Protein AF-A0A520D3B8-F1 (afdb_monomer)

Foldseek 3Di:
DDDPPDDDPVVCLVVVHDDPDDDDDPDDDDDDDADSVNVVVCCVPPPCPVVVVVVVVVVVVVLVVVLVVVLVPPDPLVLLLVVVVVQCPPPDAFDFRPDDLVRSCVSNVHDSVSSVVSVVVCVVVVSWDADPNTTGHHPDD

Secondary structure (DSSP, 8-state):
---TT---SHHHHHTT---SS----SSS-------HHHHHHHHHHSTTHHHHHHHHHHHHHHHHHHHHHHHHS--HHHHHHHHHHHHHTTSPTTPBP---HHHHHHHHT--HHHHHHHHHHHHHTTSSEEETTEEE-----

pLDDT: mean 90.65, std 7.09, range [44.31, 96.88]

Solvent-accessible surface area (backbone atoms only — not comparable to full-atom values): 8824 Å² total; per-residue (Å²): 140,85,56,94,98,58,88,78,68,57,71,27,62,72,72,73,47,78,73,92,67,89,87,79,81,94,56,98,76,86,81,87,87,74,52,72,67,61,51,53,50,40,47,76,70,38,87,64,45,47,57,55,49,50,54,52,51,50,53,54,49,53,53,50,54,57,48,52,57,40,66,74,44,90,49,67,60,58,40,53,48,55,52,50,54,61,64,40,69,86,48,56,79,74,39,63,59,95,67,55,60,57,55,52,10,70,74,65,74,47,53,46,68,55,45,57,52,41,51,53,51,38,35,74,72,66,77,44,49,71,56,98,91,34,47,36,34,65,90,77,126

Structure (mmCIF, N/CA/C/O backbone):
data_AF-A0A520D3B8-F1
#
_entry.id   AF-A0A520D3B8-F1
#
loop_
_atom_site.group_PDB
_atom_site.id
_atom_site.type_symbol
_atom_site.label_atom_id
_atom_site.label_alt_id
_atom_site.label_comp_id
_atom_site.label_asym_id
_atom_site.label_entity_id
_atom_site.label_seq_id
_atom_site.pdbx_PDB_ins_code
_atom_site.Cartn_x
_atom_site.Cartn_y
_atom_site.Cartn_z
_atom_site.occupancy
_atom_site.B_iso_or_equiv
_atom_site.auth_seq_id
_atom_site.auth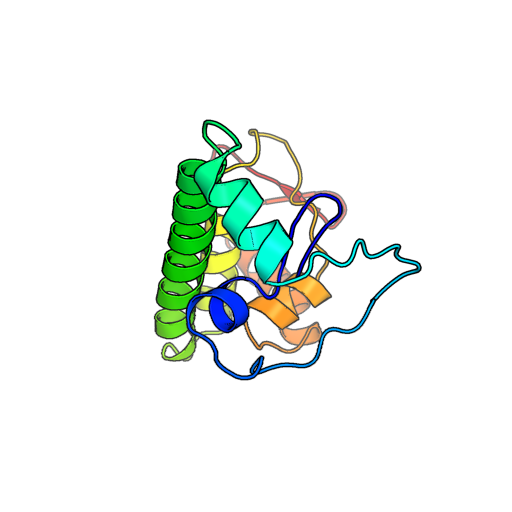_comp_id
_atom_site.auth_asym_id
_atom_site.auth_atom_id
_atom_site.pdbx_PDB_model_num
ATOM 1 N N . ILE A 1 1 ? -3.254 -1.753 -2.722 1.00 79.38 1 ILE A N 1
ATOM 2 C CA . ILE A 1 1 ? -4.203 -0.989 -3.569 1.00 79.38 1 ILE A CA 1
ATOM 3 C C . ILE A 1 1 ? -3.403 0.028 -4.369 1.00 79.38 1 ILE A C 1
ATOM 5 O O . ILE A 1 1 ? -2.514 0.639 -3.787 1.00 79.38 1 ILE A O 1
ATOM 9 N N . PHE A 1 2 ? -3.684 0.184 -5.663 1.00 87.75 2 PHE A N 1
ATOM 10 C CA . PHE A 1 2 ? -3.023 1.168 -6.528 1.00 87.75 2 PHE A CA 1
ATOM 11 C C . PHE A 1 2 ? -3.968 2.338 -6.816 1.00 87.75 2 PHE A C 1
ATOM 13 O O . PHE A 1 2 ? -5.174 2.142 -6.966 1.00 87.75 2 PHE A O 1
ATOM 20 N N . LYS A 1 3 ? -3.425 3.556 -6.856 1.00 87.19 3 LYS A N 1
ATOM 21 C CA . LYS A 1 3 ? -4.150 4.802 -7.144 1.00 87.19 3 LYS A CA 1
ATOM 22 C C . LYS A 1 3 ? -3.712 5.381 -8.493 1.00 87.19 3 LYS A C 1
ATOM 24 O O . LYS A 1 3 ? -2.701 4.969 -9.054 1.00 87.19 3 LYS A O 1
ATOM 29 N N . THR A 1 4 ? -4.466 6.357 -8.998 1.00 90.31 4 THR A N 1
ATOM 30 C CA . THR A 1 4 ? -4.101 7.126 -10.199 1.00 90.31 4 THR A CA 1
ATOM 31 C C . THR A 1 4 ? -2.658 7.628 -10.104 1.00 90.31 4 THR A C 1
ATOM 33 O O . THR A 1 4 ? -2.251 8.136 -9.060 1.00 90.31 4 THR A O 1
ATOM 36 N N . GLY A 1 5 ? -1.890 7.457 -11.182 1.00 90.50 5 GLY A N 1
ATOM 37 C CA . GLY A 1 5 ? -0.472 7.827 -11.248 1.00 90.50 5 GLY A CA 1
ATOM 38 C C . GLY A 1 5 ? 0.497 6.787 -10.673 1.00 90.50 5 GLY A C 1
ATOM 39 O O . GLY A 1 5 ? 1.705 6.954 -10.808 1.00 90.50 5 GLY A O 1
ATOM 40 N N . GLN A 1 6 ? 0.010 5.701 -10.063 1.00 91.81 6 GLN A N 1
ATOM 41 C CA . GLN A 1 6 ? 0.862 4.611 -9.586 1.00 91.81 6 GLN A CA 1
ATOM 42 C C . GLN A 1 6 ? 0.933 3.479 -10.614 1.00 91.81 6 GLN A C 1
ATOM 44 O O . GLN A 1 6 ? -0.084 3.059 -11.160 1.00 91.81 6 GLN A O 1
ATOM 49 N N . TYR A 1 7 ? 2.132 2.936 -10.819 1.00 91.69 7 TYR A N 1
ATOM 50 C CA . TYR A 1 7 ? 2.352 1.727 -11.613 1.00 91.69 7 TYR A CA 1
ATOM 51 C C . TYR A 1 7 ? 2.364 0.467 -10.735 1.00 91.69 7 TYR A C 1
ATOM 53 O O . TYR A 1 7 ? 2.598 0.522 -9.521 1.00 91.69 7 TYR A O 1
ATOM 61 N N . PHE A 1 8 ? 2.106 -0.683 -11.354 1.00 92.50 8 PHE A N 1
ATOM 62 C CA . PHE A 1 8 ? 2.133 -1.999 -10.721 1.00 92.50 8 PHE A CA 1
ATOM 63 C C . PHE A 1 8 ? 2.596 -3.073 -11.710 1.00 92.50 8 PHE A C 1
ATOM 65 O O . PHE A 1 8 ? 2.637 -2.844 -12.916 1.00 92.50 8 PHE A O 1
ATOM 72 N N . GLY A 1 9 ? 2.934 -4.260 -11.198 1.00 92.19 9 GLY A N 1
ATOM 73 C CA . GLY A 1 9 ? 3.412 -5.385 -12.014 1.00 92.19 9 GLY A CA 1
ATOM 74 C C . GLY A 1 9 ? 4.925 -5.396 -12.236 1.00 92.19 9 GLY A C 1
ATOM 75 O O . GLY A 1 9 ? 5.480 -6.419 -12.641 1.00 92.19 9 GLY A O 1
ATOM 76 N N . GLU A 1 10 ? 5.605 -4.308 -11.876 1.00 93.31 10 GLU A N 1
ATOM 77 C CA . GLU A 1 10 ? 7.032 -4.126 -12.096 1.00 93.31 10 GLU A CA 1
ATOM 78 C C . GLU A 1 10 ? 7.923 -5.218 -11.475 1.00 93.31 10 GLU A C 1
ATOM 80 O O . GLU A 1 10 ? 8.840 -5.651 -12.172 1.00 93.31 10 GLU A O 1
ATOM 85 N N . PRO A 1 11 ? 7.684 -5.772 -10.259 1.00 92.19 11 PRO A N 1
ATOM 86 C CA . PRO A 1 11 ? 8.649 -6.690 -9.664 1.00 92.19 11 PRO A CA 1
ATOM 87 C C . PRO A 1 11 ? 8.716 -7.991 -10.462 1.00 92.19 11 PRO A C 1
ATOM 89 O O . PRO A 1 11 ? 9.801 -8.501 -10.712 1.00 92.19 11 PRO A O 1
ATOM 92 N N . ALA A 1 12 ? 7.559 -8.495 -10.908 1.00 92.88 12 ALA A N 1
ATOM 93 C CA . ALA A 1 12 ? 7.453 -9.707 -11.714 1.00 92.88 12 ALA A CA 1
ATOM 94 C C . ALA A 1 12 ? 8.051 -9.513 -13.116 1.00 92.88 12 ALA A C 1
ATOM 96 O O . ALA A 1 12 ? 8.751 -10.398 -13.611 1.00 92.88 12 ALA A O 1
ATOM 97 N N . LEU A 1 13 ? 7.831 -8.340 -13.723 1.00 93.62 13 LEU A N 1
ATOM 98 C CA . LEU A 1 13 ? 8.422 -7.969 -15.008 1.00 93.62 13 LEU A CA 1
ATOM 99 C C . LEU A 1 13 ? 9.956 -7.949 -14.924 1.00 93.62 13 LEU A C 1
ATOM 101 O O . LEU A 1 13 ? 10.615 -8.596 -15.745 1.00 93.62 13 LEU A O 1
ATOM 105 N N . ILE A 1 14 ? 10.509 -7.280 -13.904 1.00 93.44 14 ILE A N 1
ATOM 106 C CA . ILE A 1 14 ? 11.955 -7.130 -13.681 1.00 93.44 14 ILE A CA 1
ATOM 107 C C . ILE A 1 14 ? 12.628 -8.500 -13.544 1.00 93.44 14 ILE A C 1
ATOM 109 O O . ILE A 1 14 ? 13.564 -8.801 -14.281 1.00 93.44 14 ILE A O 1
ATOM 113 N N . ILE A 1 15 ? 12.113 -9.368 -12.666 1.00 94.00 15 ILE A N 1
ATOM 114 C CA . ILE A 1 15 ? 12.724 -10.684 -12.393 1.00 94.00 15 ILE A CA 1
ATOM 115 C C . ILE A 1 15 ? 12.287 -11.788 -13.367 1.00 94.00 15 ILE A C 1
ATOM 117 O O . ILE A 1 15 ? 12.594 -12.958 -13.147 1.00 94.00 15 ILE A O 1
ATOM 121 N N . ASN A 1 16 ? 11.542 -11.436 -14.421 1.00 93.31 16 ASN A N 1
ATOM 122 C CA . ASN A 1 16 ? 11.000 -12.373 -15.406 1.00 93.31 16 ASN A CA 1
ATOM 123 C C . ASN A 1 16 ? 10.211 -13.544 -14.785 1.00 93.31 16 ASN A C 1
ATOM 125 O O . ASN A 1 16 ? 10.427 -14.711 -15.113 1.00 93.31 16 ASN A O 1
ATOM 129 N N . ARG A 1 17 ? 9.292 -13.238 -13.866 1.00 93.75 17 ARG A N 1
ATOM 130 C CA . ARG A 1 17 ? 8.381 -14.221 -13.264 1.00 93.75 17 ARG A CA 1
ATOM 131 C C . ARG A 1 17 ? 6.930 -13.906 -13.598 1.00 93.75 17 ARG A C 1
ATOM 133 O O . ARG A 1 17 ? 6.580 -12.785 -13.955 1.00 93.75 17 ARG A O 1
ATOM 140 N N . LYS A 1 18 ? 6.067 -14.912 -13.448 1.00 90.88 18 LYS A N 1
ATOM 141 C CA . LYS A 1 18 ? 4.617 -14.716 -13.527 1.00 90.88 18 LYS A CA 1
ATOM 142 C C . LYS A 1 18 ? 4.158 -13.805 -12.391 1.00 90.88 18 LYS A C 1
ATOM 144 O O . LYS A 1 18 ? 4.645 -13.909 -11.265 1.00 90.88 18 LYS A O 1
ATOM 149 N N . TYR A 1 19 ? 3.213 -12.927 -12.697 1.00 88.62 19 TYR A N 1
ATOM 150 C CA . TYR A 1 19 ? 2.583 -12.087 -11.691 1.00 88.62 19 TYR A CA 1
ATOM 151 C C . TYR A 1 19 ? 1.769 -12.968 -10.731 1.00 88.62 19 TYR A C 1
ATOM 153 O O . TYR A 1 19 ? 1.031 -13.849 -11.165 1.00 88.62 19 TYR A O 1
ATOM 161 N N . LEU A 1 20 ? 1.958 -12.774 -9.425 1.00 85.62 20 LEU A N 1
ATOM 162 C CA . LEU A 1 20 ? 1.457 -13.688 -8.387 1.00 85.62 20 LEU A CA 1
ATOM 163 C C . LEU A 1 20 ? 0.002 -13.422 -7.973 1.00 85.62 20 LEU A C 1
ATOM 165 O O . LEU A 1 20 ? -0.504 -14.081 -7.071 1.00 85.62 20 LEU A O 1
ATOM 169 N N . ALA A 1 21 ? -0.657 -12.437 -8.580 1.00 85.06 21 ALA A N 1
ATOM 170 C CA . ALA A 1 21 ? -1.984 -11.997 -8.178 1.00 85.06 21 ALA A CA 1
ATOM 171 C C . ALA A 1 21 ? -2.814 -11.566 -9.386 1.00 85.06 21 ALA A C 1
ATOM 173 O O . ALA A 1 21 ? -2.280 -11.232 -10.440 1.00 85.06 21 ALA A O 1
ATOM 174 N N . TYR A 1 22 ? -4.129 -11.514 -9.209 1.00 88.19 22 TYR A N 1
ATOM 175 C CA . TYR A 1 22 ? -5.003 -10.791 -10.124 1.00 88.19 22 TYR A CA 1
ATOM 176 C C . TYR A 1 22 ? -5.050 -9.314 -9.736 1.00 88.19 22 TYR A C 1
ATOM 178 O O . TYR A 1 22 ? -4.868 -8.948 -8.574 1.00 88.19 22 TYR A O 1
ATOM 186 N N . THR A 1 23 ? -5.312 -8.452 -10.712 1.00 89.31 23 THR A N 1
ATOM 187 C CA . THR A 1 23 ? -5.621 -7.043 -10.467 1.00 89.31 23 THR A CA 1
ATOM 188 C C . THR A 1 23 ? -7.023 -6.776 -10.976 1.00 89.31 23 THR A C 1
ATOM 190 O O . THR A 1 23 ? -7.335 -7.070 -12.125 1.00 89.31 23 THR A O 1
ATOM 193 N N . ILE A 1 24 ? -7.872 -6.249 -10.098 1.00 90.62 24 ILE A N 1
ATOM 194 C CA . ILE A 1 24 ? -9.278 -5.973 -10.381 1.00 90.62 24 ILE A CA 1
ATOM 195 C C . ILE A 1 24 ? -9.480 -4.467 -10.238 1.00 90.62 24 ILE A C 1
ATOM 197 O O . ILE A 1 24 ? -9.072 -3.874 -9.237 1.00 90.62 24 ILE A O 1
ATOM 201 N N . ALA A 1 25 ? -10.094 -3.844 -11.240 1.00 93.00 25 ALA A N 1
ATOM 202 C CA . ALA A 1 25 ? -10.482 -2.444 -11.162 1.00 93.00 25 ALA A CA 1
ATOM 203 C C . ALA A 1 25 ? -11.704 -2.305 -10.240 1.00 93.00 25 ALA A C 1
ATOM 205 O O . ALA A 1 25 ? -12.764 -2.858 -10.519 1.00 93.00 25 ALA A O 1
ATOM 206 N N . ASN A 1 26 ? -11.564 -1.564 -9.140 1.00 87.06 26 ASN A N 1
ATOM 207 C CA . ASN A 1 26 ? -12.652 -1.320 -8.181 1.00 87.06 26 ASN A CA 1
ATOM 208 C C . ASN A 1 26 ? -13.591 -0.167 -8.589 1.00 87.06 26 ASN A C 1
ATOM 210 O O . ASN A 1 26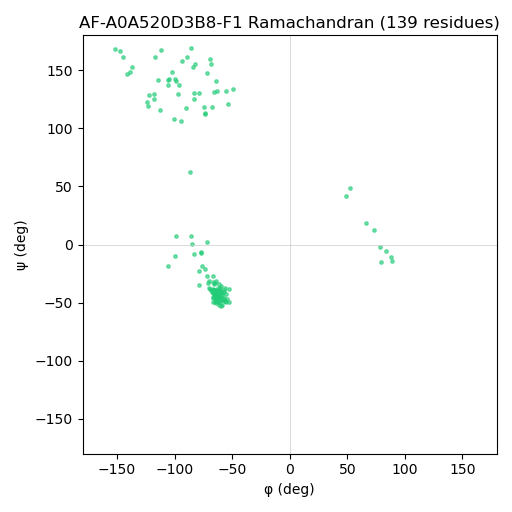 ? -14.607 0.068 -7.941 1.00 87.06 26 ASN A O 1
ATOM 214 N N . LYS A 1 27 ? -13.236 0.568 -9.643 1.00 89.38 27 LYS A N 1
ATOM 215 C CA . LYS A 1 27 ? -14.004 1.650 -10.268 1.00 89.38 27 LYS A CA 1
ATOM 216 C C . LYS A 1 27 ? -13.634 1.734 -11.746 1.00 89.38 27 LYS A C 1
ATOM 218 O O . LYS A 1 27 ? -12.620 1.161 -12.156 1.00 89.38 27 LYS A O 1
ATOM 223 N N . GLN A 1 28 ? -14.395 2.499 -12.527 1.00 95.31 28 GLN A N 1
ATOM 224 C CA . GLN A 1 28 ? -14.019 2.812 -13.906 1.00 95.31 28 GLN A CA 1
ATOM 225 C C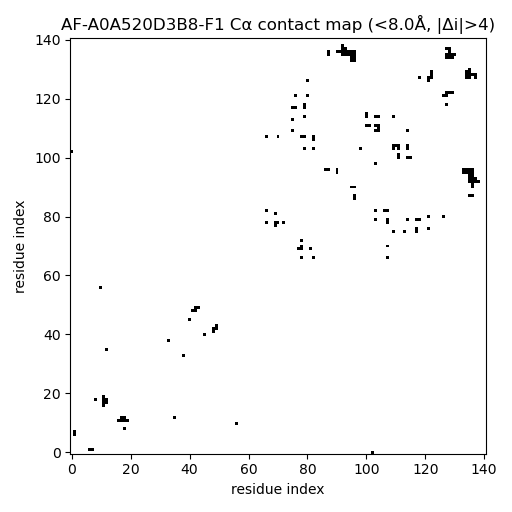 . GLN A 1 28 ? -12.604 3.405 -13.930 1.00 95.31 28 GLN A C 1
ATOM 227 O O . GLN A 1 28 ? -12.322 4.387 -13.240 1.00 95.31 28 GLN A O 1
ATOM 232 N N . SER A 1 29 ? -11.706 2.743 -14.653 1.00 94.81 29 SER A N 1
ATOM 233 C CA . SER A 1 29 ? -10.275 3.036 -14.646 1.00 94.81 29 SER A CA 1
ATOM 234 C C . SER A 1 29 ? -9.711 2.892 -16.051 1.00 94.81 29 SER A C 1
ATOM 236 O O . SER A 1 29 ? -10.139 2.020 -16.803 1.00 94.81 29 SER A O 1
ATOM 238 N N . GLU A 1 30 ? -8.724 3.719 -16.373 1.00 95.50 30 GLU A N 1
ATOM 239 C CA . GLU A 1 30 ? -7.914 3.599 -17.581 1.00 95.50 30 GLU A CA 1
ATOM 240 C C . GLU A 1 30 ? -6.534 3.058 -17.197 1.00 95.50 30 GLU A C 1
ATOM 242 O O . GLU A 1 30 ? -5.963 3.456 -16.178 1.00 95.50 30 GLU A O 1
ATOM 247 N N . ILE A 1 31 ? -6.017 2.114 -17.985 1.00 94.81 31 ILE A N 1
ATOM 248 C CA . ILE A 1 31 ? -4.736 1.454 -17.729 1.00 94.81 31 ILE A CA 1
ATOM 249 C C . ILE A 1 31 ? -3.851 1.642 -18.954 1.00 94.81 31 ILE A C 1
ATOM 251 O O . ILE A 1 31 ? -4.202 1.216 -20.052 1.00 94.81 31 ILE A O 1
ATOM 255 N N . ILE A 1 32 ? -2.677 2.234 -18.744 1.00 94.94 32 ILE A N 1
ATOM 256 C CA . ILE A 1 32 ? -1.643 2.353 -19.770 1.00 94.94 32 ILE A CA 1
ATOM 257 C C . ILE A 1 32 ? -0.740 1.125 -19.675 1.00 94.94 32 ILE A C 1
ATOM 259 O O . ILE A 1 32 ? -0.087 0.893 -18.656 1.00 94.94 32 ILE A O 1
ATOM 263 N N . LEU A 1 33 ? -0.713 0.327 -20.740 1.00 94.56 33 LEU A N 1
ATOM 264 C CA . LEU A 1 33 ? 0.133 -0.858 -20.825 1.00 94.56 33 LEU A CA 1
ATOM 265 C C . LEU A 1 33 ? 1.545 -0.464 -21.263 1.00 94.56 33 LEU A C 1
ATOM 267 O O . LEU A 1 33 ? 1.731 0.131 -22.322 1.00 94.56 33 LEU A O 1
ATOM 271 N N . VAL A 1 34 ? 2.544 -0.848 -20.470 1.00 93.81 34 VAL A N 1
ATOM 272 C CA . VAL A 1 34 ? 3.963 -0.677 -20.804 1.00 93.81 34 VAL A CA 1
ATOM 273 C C . VAL A 1 34 ? 4.575 -2.056 -21.010 1.00 93.81 34 VAL A C 1
ATOM 275 O O . VAL A 1 34 ? 4.614 -2.879 -20.094 1.00 93.81 34 VAL A O 1
ATOM 278 N N . GLY A 1 35 ? 5.024 -2.329 -22.235 1.00 94.19 35 GLY A N 1
ATOM 279 C CA . GLY A 1 35 ? 5.686 -3.587 -22.563 1.00 94.19 35 GLY A CA 1
ATOM 280 C C . GLY A 1 35 ? 7.062 -3.703 -21.903 1.00 94.19 35 GLY A C 1
ATOM 281 O O . GLY A 1 35 ? 7.682 -2.710 -21.526 1.00 94.19 35 GLY A O 1
ATOM 282 N N . ARG A 1 36 ? 7.562 -4.940 -21.783 1.00 94.56 36 ARG A N 1
ATOM 283 C CA . ARG A 1 36 ? 8.855 -5.237 -21.139 1.00 94.56 36 ARG A CA 1
ATOM 284 C C . ARG A 1 36 ? 9.990 -4.397 -21.721 1.00 94.56 36 ARG A C 1
ATOM 286 O O . ARG A 1 36 ? 10.739 -3.802 -20.959 1.00 94.56 36 ARG A O 1
ATOM 293 N N . LYS A 1 37 ? 10.102 -4.354 -23.051 1.00 96.38 37 LYS A N 1
ATOM 294 C CA . LYS A 1 37 ? 11.159 -3.605 -23.739 1.00 96.38 37 LYS A CA 1
ATOM 295 C C . LYS A 1 37 ? 11.087 -2.119 -23.380 1.00 96.38 37 LYS A C 1
ATOM 297 O O . LYS A 1 37 ? 12.046 -1.586 -22.848 1.00 96.38 37 LYS A O 1
ATOM 302 N N . GLN A 1 38 ? 9.914 -1.509 -23.546 1.00 95.94 38 GLN A N 1
ATOM 303 C CA . GLN A 1 38 ? 9.687 -0.096 -23.244 1.00 95.94 38 GLN A CA 1
ATOM 304 C C . GLN A 1 38 ? 9.966 0.239 -21.773 1.00 95.94 38 GLN A C 1
ATOM 306 O O . GLN A 1 38 ? 10.466 1.314 -21.470 1.00 95.94 38 GLN A O 1
ATOM 311 N N . PHE A 1 39 ? 9.660 -0.675 -20.848 1.00 96.06 39 PHE A N 1
ATOM 312 C CA . PHE A 1 39 ? 9.952 -0.483 -19.430 1.00 96.06 39 PHE A CA 1
ATOM 313 C C . PHE A 1 39 ? 11.459 -0.428 -19.144 1.00 96.06 39 PHE A C 1
ATOM 315 O O . PHE A 1 39 ? 11.901 0.438 -18.395 1.00 96.06 39 PHE A O 1
ATOM 322 N N . PHE A 1 40 ? 12.250 -1.328 -19.736 1.00 96.19 40 PHE A N 1
ATOM 323 C CA . PHE A 1 40 ? 13.708 -1.285 -19.589 1.00 96.19 40 PHE A CA 1
ATOM 324 C C . PHE A 1 40 ? 14.315 -0.085 -20.322 1.00 96.19 40 PHE A C 1
ATOM 326 O O . PHE A 1 40 ? 15.165 0.589 -19.746 1.00 96.19 40 PHE A O 1
ATOM 333 N N . ASP A 1 41 ? 13.792 0.266 -21.500 1.00 96.44 41 ASP A N 1
ATOM 334 C CA . ASP A 1 41 ? 14.188 1.485 -22.211 1.00 96.44 41 ASP A CA 1
ATOM 335 C C . ASP A 1 41 ? 13.966 2.730 -21.324 1.00 96.44 41 ASP A C 1
ATOM 337 O O . ASP A 1 41 ? 14.832 3.600 -21.255 1.00 96.44 41 ASP A O 1
ATOM 341 N N . LEU A 1 42 ? 12.855 2.814 -20.575 1.00 94.69 42 LEU A N 1
ATOM 342 C CA . LEU A 1 42 ? 12.605 3.907 -19.621 1.00 94.69 42 LEU A CA 1
ATOM 343 C C . LEU A 1 42 ? 13.641 3.956 -18.490 1.00 94.69 42 LEU A C 1
ATOM 345 O O . LEU A 1 42 ? 14.052 5.045 -18.095 1.00 94.69 42 LEU A O 1
ATOM 349 N N . ILE A 1 43 ? 14.079 2.804 -17.975 1.00 95.19 43 ILE A N 1
ATOM 350 C CA . ILE A 1 43 ? 15.119 2.739 -16.935 1.00 95.19 43 ILE A CA 1
ATOM 351 C C . ILE A 1 43 ? 16.447 3.290 -17.449 1.00 95.19 43 ILE A C 1
ATOM 353 O O . ILE A 1 43 ? 17.115 4.025 -16.724 1.00 95.19 43 ILE A O 1
ATOM 357 N N . GLU A 1 44 ? 16.815 2.949 -18.679 1.00 95.50 44 GLU A N 1
ATOM 358 C CA . GLU A 1 44 ? 18.101 3.328 -19.264 1.00 95.50 44 GLU A CA 1
ATOM 359 C C . GLU A 1 44 ? 18.122 4.778 -19.760 1.00 95.50 44 GLU A C 1
ATOM 361 O O . GLU A 1 44 ? 19.144 5.454 -19.658 1.00 95.50 44 GLU A O 1
ATOM 366 N N . THR A 1 45 ? 16.998 5.271 -20.285 1.00 96.81 45 THR A N 1
ATOM 367 C CA . THR A 1 45 ? 16.955 6.547 -21.020 1.00 96.81 45 THR A CA 1
ATOM 368 C C . THR A 1 45 ? 16.326 7.699 -20.250 1.00 96.81 45 THR A C 1
ATOM 370 O O . THR A 1 45 ? 16.554 8.849 -20.617 1.00 96.81 45 THR A O 1
ATOM 373 N N . THR A 1 46 ? 15.545 7.435 -19.194 1.00 96.06 46 THR A N 1
ATOM 374 C CA . THR A 1 46 ? 14.859 8.486 -18.426 1.00 96.06 46 THR A CA 1
ATOM 375 C C . THR A 1 46 ? 15.623 8.800 -17.137 1.00 96.06 46 THR A C 1
ATOM 377 O O . THR A 1 46 ? 15.580 8.005 -16.189 1.00 96.06 46 THR A O 1
ATOM 380 N N . PRO A 1 47 ? 16.292 9.968 -17.038 1.00 94.12 47 PRO A N 1
ATOM 381 C CA . PRO A 1 47 ? 17.027 10.343 -15.837 1.00 94.12 47 PRO A CA 1
ATOM 382 C C . PRO A 1 47 ? 16.134 10.312 -14.593 1.00 94.12 47 PRO A C 1
ATOM 384 O O . PRO A 1 47 ? 15.017 10.825 -14.590 1.00 94.12 47 PRO A O 1
ATOM 387 N N . GLY A 1 48 ? 16.623 9.684 -13.524 1.00 94.75 48 GLY A N 1
ATOM 388 C CA . GLY A 1 48 ? 15.911 9.583 -12.248 1.00 94.75 48 GLY A CA 1
ATOM 389 C C . GLY A 1 48 ? 14.808 8.519 -12.189 1.00 94.75 48 GLY A C 1
ATOM 390 O O . GLY A 1 48 ? 14.425 8.137 -11.083 1.00 94.75 48 GLY A O 1
ATOM 391 N N . PHE A 1 49 ? 14.343 7.963 -13.317 1.00 94.44 49 PHE A N 1
ATOM 392 C CA . PHE A 1 49 ? 13.302 6.926 -13.295 1.00 94.44 49 PHE A CA 1
ATOM 393 C C . PHE A 1 49 ? 13.749 5.682 -12.519 1.00 94.44 49 PHE A C 1
ATOM 395 O O . PHE A 1 49 ? 13.017 5.206 -11.653 1.00 94.44 49 PHE A O 1
ATOM 402 N N . GLY A 1 50 ? 14.974 5.201 -12.755 1.00 94.69 50 GLY A N 1
ATOM 403 C CA . GLY A 1 50 ? 15.526 4.050 -12.034 1.00 94.69 50 GLY A CA 1
ATOM 404 C C . GLY A 1 50 ? 15.606 4.263 -10.517 1.00 94.69 50 GLY A C 1
ATOM 405 O O . GLY A 1 50 ? 15.243 3.375 -9.749 1.00 94.69 50 GLY A O 1
ATOM 406 N N . ILE A 1 51 ? 16.002 5.459 -10.067 1.00 95.62 51 ILE A N 1
ATOM 407 C CA . ILE A 1 51 ? 16.062 5.800 -8.635 1.00 95.62 51 ILE A CA 1
ATOM 408 C C . ILE A 1 51 ? 14.654 5.837 -8.034 1.00 95.62 51 ILE A C 1
ATOM 410 O O . ILE A 1 51 ? 14.417 5.219 -6.995 1.00 95.62 51 ILE A O 1
ATOM 414 N N . ASN A 1 52 ? 13.703 6.488 -8.711 1.00 94.62 52 ASN A N 1
ATOM 415 C CA . ASN A 1 52 ? 12.306 6.546 -8.275 1.00 94.62 52 ASN A CA 1
ATOM 416 C C . ASN A 1 52 ? 11.680 5.142 -8.195 1.00 94.62 52 ASN A C 1
ATOM 418 O O . ASN A 1 52 ? 10.904 4.846 -7.281 1.00 94.62 52 ASN A O 1
ATOM 422 N N . LEU A 1 53 ? 12.037 4.258 -9.132 1.00 94.81 53 LEU A N 1
ATOM 423 C CA . LEU A 1 53 ? 11.629 2.855 -9.137 1.00 94.81 53 LEU A CA 1
ATOM 424 C C . LEU A 1 53 ? 12.187 2.103 -7.925 1.00 94.81 53 LEU A C 1
ATOM 426 O O . LEU A 1 53 ? 11.426 1.442 -7.219 1.00 94.81 53 LEU A O 1
ATOM 430 N N . ILE A 1 54 ? 13.485 2.242 -7.644 1.00 95.06 54 ILE A N 1
ATOM 431 C CA . ILE A 1 54 ? 14.130 1.622 -6.479 1.00 95.06 54 ILE A CA 1
ATOM 432 C C . ILE A 1 54 ? 13.484 2.115 -5.183 1.00 95.06 54 ILE A C 1
ATOM 434 O O . ILE A 1 54 ? 13.102 1.297 -4.353 1.00 95.06 54 ILE A O 1
ATOM 438 N N . GLN A 1 55 ? 13.291 3.425 -5.015 1.00 95.31 55 GLN A N 1
ATOM 439 C CA . GLN A 1 55 ? 12.628 3.988 -3.833 1.00 95.31 55 GLN A CA 1
ATOM 440 C C . GLN A 1 55 ? 11.206 3.438 -3.661 1.00 95.31 55 GLN A C 1
ATOM 442 O O . GLN A 1 55 ? 10.820 3.030 -2.566 1.00 95.31 55 GLN A O 1
ATOM 447 N N . THR A 1 56 ? 10.442 3.354 -4.754 1.00 93.00 56 THR A N 1
ATOM 448 C CA . THR A 1 56 ? 9.082 2.800 -4.733 1.00 93.00 56 THR A CA 1
ATOM 449 C C . THR A 1 56 ? 9.081 1.332 -4.307 1.00 93.00 56 THR A C 1
ATOM 451 O O . THR A 1 56 ? 8.271 0.930 -3.468 1.00 93.00 56 THR A O 1
ATOM 454 N N . LEU A 1 57 ? 9.990 0.523 -4.856 1.00 94.38 57 LEU A N 1
ATOM 455 C CA . LEU A 1 57 ? 10.130 -0.889 -4.506 1.00 94.38 57 LEU A CA 1
ATOM 456 C C . LEU A 1 57 ? 10.585 -1.084 -3.057 1.00 94.38 57 LEU A C 1
ATOM 458 O O . LEU A 1 57 ? 10.013 -1.919 -2.358 1.00 94.38 57 LEU A O 1
ATOM 462 N N . SER A 1 58 ? 11.545 -0.287 -2.588 1.00 95.38 58 SER A N 1
ATOM 463 C CA . SER A 1 58 ? 12.032 -0.310 -1.206 1.00 95.38 58 SER A CA 1
ATOM 464 C C . SER A 1 58 ? 10.930 0.042 -0.209 1.00 95.38 58 SER A C 1
ATOM 466 O O . SER A 1 58 ? 10.731 -0.692 0.755 1.00 95.38 58 SER A O 1
ATOM 468 N N . ASN A 1 59 ? 10.138 1.086 -0.477 1.00 91.44 59 ASN A N 1
ATOM 469 C CA . ASN A 1 59 ? 8.995 1.450 0.366 1.00 91.44 59 ASN A CA 1
ATOM 470 C C . ASN A 1 59 ? 7.939 0.334 0.407 1.00 91.44 59 ASN A C 1
ATOM 472 O O . ASN A 1 59 ? 7.434 -0.011 1.475 1.00 91.44 59 ASN A O 1
ATOM 476 N N . ARG A 1 60 ? 7.637 -0.289 -0.743 1.00 91.12 60 ARG A N 1
ATOM 477 C CA . ARG A 1 60 ? 6.719 -1.441 -0.817 1.00 91.12 60 ARG A CA 1
ATOM 478 C C . ARG A 1 60 ? 7.245 -2.651 -0.048 1.00 91.12 60 ARG A C 1
ATOM 480 O O . ARG A 1 60 ? 6.451 -3.353 0.575 1.00 91.12 60 ARG A O 1
ATOM 487 N N . LEU A 1 61 ? 8.548 -2.917 -0.114 1.00 92.50 61 LEU A N 1
ATOM 488 C CA . LEU A 1 61 ? 9.182 -4.011 0.614 1.00 92.50 61 LEU A CA 1
ATOM 489 C C . LEU A 1 61 ? 9.137 -3.758 2.123 1.00 92.50 61 LEU A C 1
ATOM 491 O O . LEU A 1 61 ? 8.668 -4.624 2.852 1.00 92.50 61 LEU A O 1
ATOM 495 N N . PHE A 1 62 ? 9.540 -2.566 2.569 1.00 91.38 62 PHE A N 1
ATOM 496 C CA . PHE A 1 62 ? 9.500 -2.171 3.977 1.00 91.38 62 PHE A CA 1
ATOM 497 C C . PHE A 1 62 ? 8.091 -2.311 4.560 1.00 91.38 62 PHE A C 1
ATOM 499 O O . PHE A 1 62 ? 7.900 -2.980 5.573 1.00 91.38 62 PHE A O 1
ATOM 506 N N . TYR A 1 63 ? 7.090 -1.769 3.859 1.00 88.56 63 TYR A N 1
ATOM 507 C CA . TYR A 1 63 ? 5.685 -1.900 4.230 1.00 88.56 63 TYR A CA 1
ATOM 508 C C . TYR A 1 63 ? 5.250 -3.364 4.397 1.00 88.56 63 TYR A C 1
ATOM 510 O O . TYR A 1 63 ? 4.608 -3.723 5.383 1.00 88.56 63 TYR A O 1
ATOM 518 N N . LYS A 1 64 ? 5.605 -4.225 3.435 1.00 88.31 64 LYS A N 1
ATOM 519 C CA . LYS A 1 64 ? 5.252 -5.649 3.480 1.00 88.31 64 LYS A CA 1
ATOM 520 C C . LYS A 1 64 ? 5.943 -6.380 4.627 1.00 88.31 64 LYS A C 1
ATOM 522 O O . LYS A 1 64 ? 5.297 -7.213 5.251 1.00 88.31 64 LYS A O 1
ATOM 527 N N . SER A 1 65 ? 7.208 -6.073 4.909 1.00 89.88 65 SER A N 1
ATOM 528 C CA . SER A 1 65 ? 7.943 -6.664 6.032 1.00 89.88 65 SER A CA 1
ATOM 529 C C . SER A 1 65 ? 7.331 -6.267 7.377 1.00 89.88 65 SER A C 1
ATOM 531 O O . SER A 1 65 ? 7.062 -7.146 8.188 1.00 89.88 65 SER A O 1
ATOM 533 N N . MET A 1 66 ? 7.021 -4.978 7.567 1.00 88.44 66 MET A N 1
ATOM 534 C CA . MET A 1 66 ? 6.329 -4.477 8.763 1.00 88.44 66 MET A CA 1
ATOM 535 C C . MET A 1 66 ? 4.985 -5.187 8.962 1.00 88.44 66 MET A C 1
ATOM 537 O O . MET A 1 66 ? 4.688 -5.691 10.040 1.00 88.44 66 MET A O 1
ATOM 541 N N . MET A 1 67 ? 4.172 -5.287 7.906 1.00 84.44 67 MET A N 1
ATOM 542 C CA . MET A 1 67 ? 2.878 -5.962 8.007 1.00 84.44 67 MET A CA 1
ATOM 543 C C . MET A 1 67 ? 3.004 -7.467 8.253 1.00 84.44 67 MET A C 1
ATOM 545 O O . MET A 1 67 ? 2.148 -8.033 8.921 1.00 84.44 67 MET A O 1
ATOM 549 N N . LEU A 1 68 ? 4.039 -8.129 7.733 1.00 85.62 68 LEU A N 1
ATOM 550 C CA . LEU A 1 68 ? 4.253 -9.560 7.949 1.00 85.62 68 LEU A CA 1
ATOM 551 C C . LEU A 1 68 ? 4.507 -9.880 9.429 1.00 85.62 68 LEU A C 1
ATOM 553 O O . LEU A 1 68 ? 3.964 -10.860 9.935 1.00 85.62 68 LEU A O 1
ATOM 557 N N . GLU A 1 69 ? 5.261 -9.033 10.129 1.00 81.31 69 GLU A N 1
ATOM 558 C CA . GLU A 1 69 ? 5.465 -9.135 11.579 1.00 81.31 69 GLU A CA 1
ATOM 559 C C . GLU A 1 69 ? 4.146 -8.943 12.349 1.00 81.31 69 GLU A C 1
ATOM 561 O O . GLU A 1 69 ? 3.782 -9.750 13.203 1.00 81.31 69 GLU A O 1
ATOM 566 N N . GLU A 1 70 ? 3.358 -7.938 11.968 1.00 81.00 70 GLU A N 1
ATOM 567 C CA . GLU A 1 70 ? 2.045 -7.668 12.568 1.00 81.00 70 GLU A CA 1
ATOM 568 C C . GLU A 1 70 ? 1.000 -8.758 12.295 1.00 81.00 70 GLU A C 1
ATOM 570 O O . GLU A 1 70 ? 0.055 -8.948 13.067 1.00 81.00 70 GLU A O 1
ATOM 575 N N . LEU A 1 71 ? 1.131 -9.480 11.180 1.00 75.50 71 LEU A N 1
ATOM 576 C CA . LEU A 1 71 ? 0.285 -10.628 10.860 1.00 75.50 71 LEU A CA 1
ATOM 577 C C . LEU A 1 71 ? 0.580 -11.826 11.771 1.00 75.50 71 LEU A C 1
ATOM 579 O O . LEU A 1 71 ? -0.349 -12.570 12.087 1.00 75.50 71 LEU A O 1
ATOM 583 N N . ALA A 1 72 ? 1.829 -11.983 12.217 1.00 73.56 72 ALA A N 1
ATOM 584 C CA . ALA A 1 72 ? 2.216 -12.996 13.197 1.00 73.56 72 ALA A CA 1
ATOM 585 C C . ALA A 1 72 ? 1.751 -12.648 14.625 1.00 73.56 72 ALA A C 1
ATOM 587 O O . ALA A 1 72 ? 1.615 -13.538 15.461 1.00 73.56 72 ALA A O 1
ATOM 588 N N . ASN A 1 73 ? 1.471 -11.371 14.901 1.00 66.81 73 ASN A N 1
ATOM 589 C CA . ASN A 1 73 ? 0.917 -10.911 16.171 1.00 66.81 73 ASN A CA 1
ATOM 590 C C . ASN A 1 73 ? -0.621 -11.079 16.194 1.00 66.81 73 ASN A C 1
ATOM 592 O O . ASN A 1 73 ? -1.324 -10.665 15.267 1.00 66.81 73 ASN A O 1
ATOM 596 N N . GLU A 1 74 ? -1.175 -11.684 17.250 1.00 66.38 74 GLU A N 1
ATOM 597 C CA . GLU A 1 74 ? -2.594 -12.092 17.306 1.00 66.38 74 GLU A CA 1
ATOM 598 C C . GLU A 1 74 ? -3.581 -10.939 17.577 1.00 66.38 74 GLU A C 1
ATOM 600 O O . GLU A 1 74 ? -4.800 -11.121 17.513 1.00 66.38 74 GLU A O 1
ATOM 605 N N . LYS A 1 75 ? -3.101 -9.728 17.884 1.00 84.62 75 LYS A N 1
ATOM 606 C CA . LYS A 1 75 ? -3.976 -8.623 18.305 1.00 84.62 75 LYS A CA 1
ATOM 607 C C . LYS A 1 75 ? -4.377 -7.722 17.136 1.00 84.62 75 LYS A C 1
ATOM 609 O O . LYS A 1 75 ? -3.606 -6.871 16.698 1.00 84.62 75 LYS A O 1
ATOM 614 N N . ALA A 1 76 ? -5.638 -7.838 16.708 1.00 86.56 76 ALA A N 1
ATOM 615 C CA . ALA A 1 76 ? -6.254 -6.988 15.679 1.00 86.56 76 ALA A CA 1
ATOM 616 C C . ALA A 1 76 ? -6.115 -5.480 15.966 1.00 86.56 76 ALA A C 1
ATOM 618 O O . ALA A 1 76 ? -5.870 -4.702 15.047 1.00 86.56 76 ALA A O 1
ATOM 619 N N . GLU A 1 77 ? -6.229 -5.082 17.238 1.00 90.12 77 GLU A N 1
ATOM 620 C CA . GLU A 1 77 ? -6.045 -3.696 17.683 1.00 90.12 77 GLU A CA 1
ATOM 621 C C . GLU A 1 77 ? -4.636 -3.171 17.360 1.00 90.12 77 GLU A C 1
ATOM 623 O O . GLU A 1 77 ? -4.503 -2.088 16.795 1.00 90.12 77 GLU A O 1
ATOM 628 N N . HIS A 1 78 ? -3.597 -3.954 17.676 1.00 89.56 78 HIS A N 1
ATOM 629 C CA . HIS A 1 78 ? -2.200 -3.569 17.461 1.00 8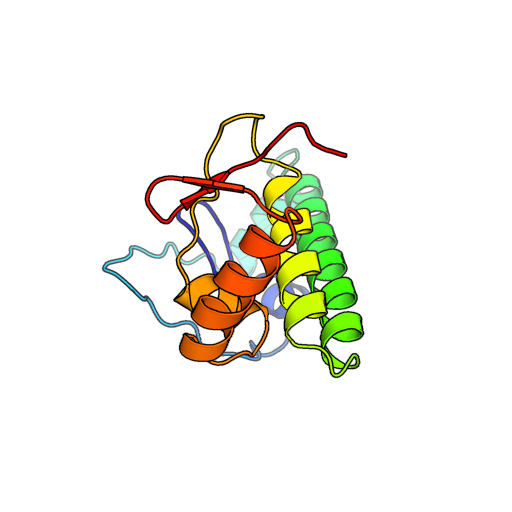9.56 78 HIS A CA 1
ATOM 630 C C . HIS A 1 78 ? -1.905 -3.419 15.970 1.00 89.56 78 HIS A C 1
ATOM 632 O O . HIS A 1 78 ? -1.464 -2.365 15.525 1.00 89.56 78 HIS A O 1
ATOM 638 N N . ARG A 1 79 ? -2.290 -4.425 15.179 1.00 89.88 79 ARG A N 1
ATOM 639 C CA . ARG A 1 79 ? -2.140 -4.410 13.722 1.00 89.88 79 ARG A CA 1
ATOM 640 C C . ARG A 1 79 ? -2.809 -3.194 13.085 1.00 89.88 79 ARG A C 1
ATOM 642 O O . ARG A 1 79 ? -2.247 -2.576 12.181 1.00 89.88 79 ARG A O 1
ATOM 649 N N . LEU A 1 80 ? -4.016 -2.853 13.546 1.00 93.56 80 LEU A N 1
ATOM 650 C CA . LEU A 1 80 ? -4.759 -1.706 13.035 1.00 93.56 80 LEU A CA 1
ATOM 651 C C . LEU A 1 80 ? -4.124 -0.372 13.450 1.00 93.56 80 LEU A C 1
ATOM 653 O O . LEU A 1 80 ? -4.098 0.566 12.655 1.00 93.56 80 LEU A O 1
ATOM 657 N N . LEU A 1 81 ? -3.585 -0.281 14.663 1.00 93.25 81 LEU A N 1
ATOM 658 C CA . LEU A 1 81 ? -2.868 0.905 15.114 1.00 93.25 81 LEU A CA 1
ATOM 659 C C . LEU A 1 81 ? -1.561 1.106 14.334 1.00 93.25 81 LEU A C 1
ATOM 661 O O . LEU A 1 81 ? -1.319 2.211 13.852 1.00 93.25 81 LEU A O 1
ATOM 665 N N . THR A 1 82 ? -0.769 0.046 14.138 1.00 91.69 82 THR A N 1
ATOM 666 C CA . THR A 1 82 ? 0.488 0.092 13.373 1.00 91.69 82 THR A CA 1
ATOM 667 C C . THR A 1 82 ? 0.252 0.619 11.959 1.00 91.69 82 THR A C 1
ATOM 669 O O . THR A 1 82 ? 0.926 1.557 11.529 1.00 91.69 82 THR A O 1
ATOM 672 N N . ILE A 1 83 ? -0.754 0.092 11.245 1.00 91.94 83 ILE A N 1
ATOM 673 C CA . ILE A 1 83 ? -1.061 0.569 9.890 1.00 91.94 83 ILE A CA 1
ATOM 674 C C . ILE A 1 83 ? -1.563 2.017 9.879 1.00 91.94 83 ILE A C 1
ATOM 676 O O . ILE A 1 83 ? -1.189 2.780 8.991 1.00 91.94 83 ILE A O 1
ATOM 680 N N . ILE A 1 84 ? -2.391 2.423 10.848 1.00 93.88 84 ILE A N 1
ATOM 681 C CA . ILE A 1 84 ? -2.896 3.799 10.920 1.00 93.88 84 ILE A CA 1
ATOM 682 C C . ILE A 1 84 ? -1.732 4.766 11.146 1.00 93.88 84 ILE A C 1
ATOM 684 O O . ILE A 1 84 ? -1.620 5.747 10.415 1.00 93.88 84 ILE A O 1
ATOM 688 N N . ASN A 1 85 ? -0.837 4.465 12.086 1.00 92.25 85 ASN A N 1
ATOM 689 C CA . ASN A 1 85 ? 0.325 5.303 12.381 1.00 92.25 85 ASN A CA 1
ATOM 690 C C . ASN A 1 85 ? 1.270 5.409 11.183 1.00 92.25 85 ASN A C 1
ATOM 692 O O . ASN A 1 85 ? 1.698 6.511 10.840 1.00 92.25 85 ASN A O 1
ATOM 696 N N . TYR A 1 86 ? 1.531 4.290 10.502 1.00 91.06 86 TYR A N 1
ATOM 697 C CA . TYR A 1 86 ? 2.313 4.283 9.267 1.00 91.06 86 TYR A CA 1
ATOM 698 C C . TYR A 1 86 ? 1.701 5.206 8.203 1.00 91.06 86 TYR A C 1
ATOM 700 O O . TYR A 1 86 ? 2.394 6.030 7.617 1.00 91.06 86 TYR A O 1
ATOM 708 N N . LEU A 1 87 ? 0.386 5.121 7.982 1.00 91.25 87 LEU A N 1
ATOM 709 C CA . LEU A 1 87 ? -0.310 5.928 6.977 1.00 91.25 87 LEU A CA 1
ATOM 710 C C . LEU A 1 87 ? -0.436 7.412 7.355 1.00 91.25 87 LEU A C 1
ATOM 712 O O . LEU A 1 87 ? -0.557 8.251 6.465 1.00 91.25 87 LEU A O 1
ATOM 716 N N . LEU A 1 88 ? -0.445 7.744 8.647 1.00 91.69 88 LEU A N 1
ATOM 717 C CA . LEU A 1 88 ? -0.466 9.129 9.124 1.00 91.69 88 LEU A CA 1
ATOM 718 C C . LEU A 1 88 ? 0.903 9.811 9.006 1.00 91.69 88 L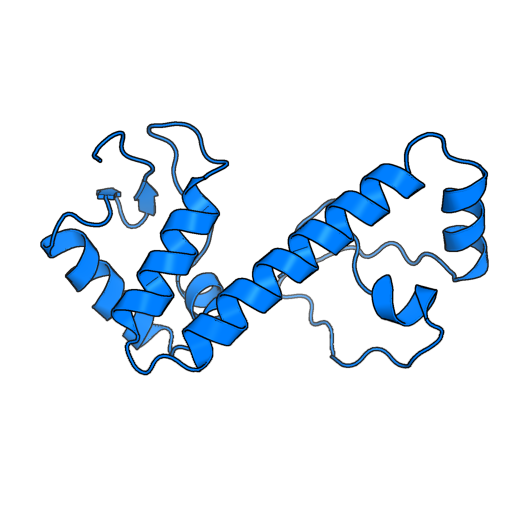EU A C 1
ATOM 720 O O . LEU A 1 88 ? 0.949 11.040 9.023 1.00 91.69 88 LEU A O 1
ATOM 724 N N . HIS A 1 89 ? 1.996 9.052 8.869 1.00 87.12 89 HIS A N 1
ATOM 725 C CA . HIS A 1 89 ? 3.362 9.586 8.850 1.00 87.12 89 HIS A CA 1
ATOM 726 C C . HIS A 1 89 ? 3.583 10.661 7.773 1.00 87.12 89 HIS A C 1
ATOM 728 O O . HIS A 1 89 ? 4.227 11.674 8.050 1.00 87.12 89 HIS A O 1
ATOM 734 N N . ASP A 1 90 ? 2.966 10.489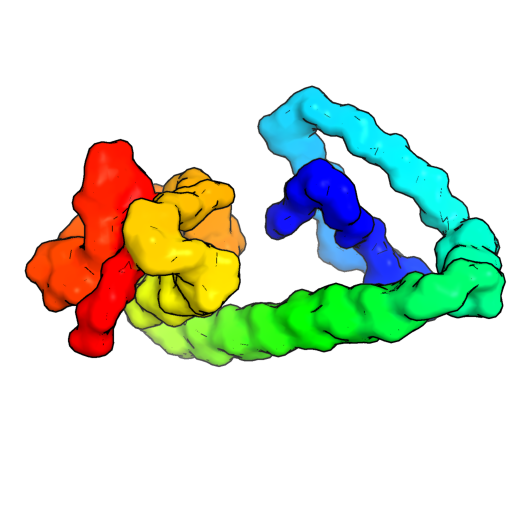 6.601 1.00 81.69 90 ASP A N 1
ATOM 735 C CA . ASP A 1 90 ? 3.112 11.381 5.441 1.00 81.69 90 ASP A CA 1
ATOM 736 C C . ASP A 1 90 ? 1.964 12.403 5.295 1.00 81.69 90 ASP A C 1
ATOM 738 O O . ASP A 1 90 ? 1.852 13.082 4.276 1.00 81.69 90 ASP A O 1
ATOM 742 N N . ILE A 1 91 ? 1.059 12.495 6.275 1.00 88.50 91 ILE A N 1
ATOM 743 C CA . ILE A 1 91 ? -0.119 13.384 6.234 1.00 88.50 91 ILE A CA 1
ATOM 744 C C . ILE A 1 91 ? 0.158 14.644 7.050 1.00 88.50 91 ILE A C 1
ATOM 746 O O . ILE A 1 91 ? 0.769 14.540 8.096 1.00 88.50 91 ILE A O 1
ATOM 750 N N . GLU A 1 92 ? -0.280 15.834 6.655 1.00 90.25 92 GLU A N 1
ATOM 751 C CA . GLU A 1 92 ? -0.079 17.028 7.492 1.00 90.25 92 GLU A CA 1
ATOM 752 C C . GLU A 1 92 ? -0.916 16.983 8.784 1.00 90.25 92 GLU A C 1
ATOM 754 O O . GLU A 1 92 ? -1.935 16.295 8.882 1.00 90.25 92 GLU A O 1
ATOM 759 N N . VAL A 1 93 ? -0.483 17.691 9.828 1.00 90.44 93 VAL A N 1
ATOM 760 C CA . VAL A 1 93 ? -1.249 17.763 11.082 1.00 90.44 93 VAL A CA 1
ATOM 761 C C . VAL A 1 93 ? -2.592 18.443 10.816 1.00 90.44 93 VAL A C 1
ATOM 763 O O . VAL A 1 93 ? -2.657 19.492 10.185 1.00 90.44 93 VAL A O 1
ATOM 766 N N . GLY A 1 94 ? -3.676 17.844 11.307 1.00 88.81 94 GLY A N 1
ATOM 767 C CA . GLY A 1 94 ? -5.045 18.301 11.062 1.00 88.81 94 GLY A CA 1
ATOM 768 C C . GLY A 1 94 ? -5.691 17.709 9.807 1.00 88.81 94 GLY A C 1
ATOM 769 O O . GLY A 1 94 ? -6.921 17.744 9.698 1.00 88.81 94 GLY A O 1
ATOM 770 N N . ASP A 1 95 ? -4.911 17.091 8.917 1.00 92.31 95 ASP A N 1
ATOM 771 C CA . ASP A 1 95 ? -5.435 16.447 7.720 1.00 92.31 95 ASP A CA 1
ATOM 772 C C . ASP A 1 95 ? -5.966 15.035 7.985 1.00 92.31 95 ASP A C 1
ATOM 774 O O . ASP A 1 95 ? -5.600 1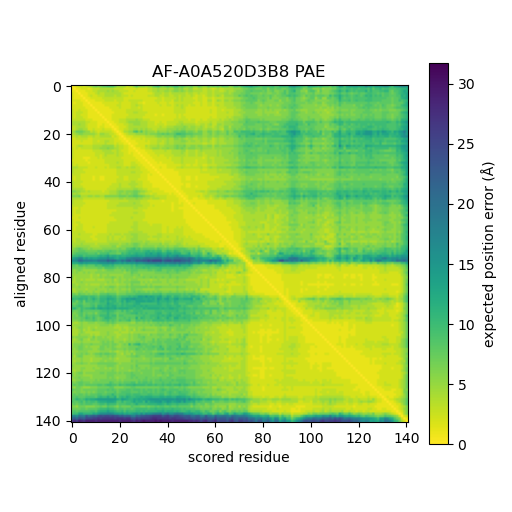4.332 8.935 1.00 92.31 95 ASP A O 1
ATOM 778 N N . SER A 1 96 ? -6.887 14.615 7.112 1.00 92.31 96 SER A N 1
ATOM 779 C CA . SER A 1 96 ? -7.561 13.325 7.218 1.00 92.31 96 SER A CA 1
ATOM 780 C C . SER A 1 96 ? -6.949 12.262 6.323 1.00 92.31 96 SER A C 1
ATOM 782 O O . SER A 1 96 ? -6.712 12.486 5.133 1.00 92.31 96 SER A O 1
ATOM 784 N N . LEU A 1 97 ? -6.865 11.052 6.855 1.00 91.94 97 LEU A N 1
ATOM 785 C CA . LEU A 1 97 ? -6.432 9.879 6.122 1.00 91.94 97 LEU A CA 1
ATOM 786 C C . LEU A 1 97 ? -7.458 9.509 5.034 1.00 91.94 97 LEU A C 1
ATOM 788 O O . LEU A 1 97 ? -8.625 9.219 5.307 1.00 91.94 97 LEU A O 1
ATOM 792 N N . LYS A 1 98 ? -7.018 9.536 3.767 1.00 89.19 98 LYS A N 1
ATOM 793 C CA . LYS A 1 98 ? -7.845 9.255 2.576 1.00 89.19 98 LYS A CA 1
ATOM 794 C C . LYS A 1 98 ? -7.880 7.755 2.255 1.00 89.19 98 LYS A C 1
ATOM 796 O O . LYS A 1 98 ? -7.411 7.335 1.190 1.00 89.19 98 LYS A O 1
ATOM 801 N N . VAL A 1 99 ? -8.411 6.964 3.186 1.00 89.69 99 VAL A N 1
ATOM 802 C CA . VAL A 1 99 ? -8.701 5.533 2.994 1.00 89.69 99 VAL A CA 1
ATOM 803 C C . VAL A 1 99 ? -10.063 5.180 3.583 1.00 89.69 99 VAL A C 1
ATOM 805 O O . VAL A 1 99 ? -10.545 5.811 4.528 1.00 89.69 99 VAL A O 1
ATOM 808 N N . THR A 1 100 ? -10.684 4.155 3.022 1.00 91.94 100 THR A N 1
ATOM 809 C CA . THR A 1 100 ? -11.940 3.592 3.509 1.00 91.94 100 THR A CA 1
ATOM 810 C C . THR A 1 100 ? -11.697 2.555 4.608 1.00 91.94 100 THR A C 1
ATOM 812 O O . THR A 1 100 ? -10.577 2.104 4.848 1.00 91.94 100 THR A O 1
ATOM 815 N N . ARG A 1 101 ? -12.766 2.138 5.296 1.00 94.56 101 ARG A N 1
ATOM 816 C CA . ARG A 1 101 ? -12.690 1.017 6.248 1.00 94.56 101 ARG A CA 1
ATOM 817 C C . ARG A 1 101 ? -12.360 -0.301 5.552 1.00 94.56 101 ARG A C 1
ATOM 819 O O . ARG A 1 101 ? -11.644 -1.108 6.132 1.00 94.56 101 ARG A O 1
ATOM 826 N N . GLN A 1 102 ? -12.831 -0.474 4.317 1.00 92.00 102 GLN A N 1
ATOM 827 C CA . GLN A 1 102 ? -12.494 -1.635 3.500 1.00 92.00 102 GLN A CA 1
ATOM 828 C C . GLN A 1 102 ? -11.007 -1.639 3.137 1.00 92.00 102 GLN A C 1
ATOM 830 O O . GLN A 1 102 ? -10.362 -2.664 3.295 1.00 92.00 102 GLN A O 1
ATOM 835 N N . ASP A 1 103 ? -10.429 -0.488 2.778 1.00 91.25 103 ASP A N 1
ATOM 836 C CA . ASP A 1 103 ? -8.991 -0.401 2.490 1.00 91.25 103 ASP A CA 1
ATOM 837 C C . ASP A 1 103 ? -8.148 -0.839 3.702 1.00 91.25 103 ASP A C 1
ATOM 839 O O . ASP A 1 103 ? -7.175 -1.571 3.550 1.00 91.25 103 ASP A O 1
ATOM 843 N N . LEU A 1 104 ? -8.531 -0.423 4.917 1.00 93.38 104 LEU A N 1
ATOM 844 C CA . LEU A 1 104 ? -7.853 -0.843 6.152 1.00 93.38 104 LEU A CA 1
ATOM 845 C C . LEU A 1 104 ? -8.039 -2.337 6.431 1.00 93.38 104 LEU A C 1
ATOM 847 O O . LEU A 1 104 ? -7.103 -2.991 6.888 1.00 93.38 104 LEU A O 1
ATOM 851 N N . ALA A 1 105 ? -9.223 -2.881 6.155 1.00 92.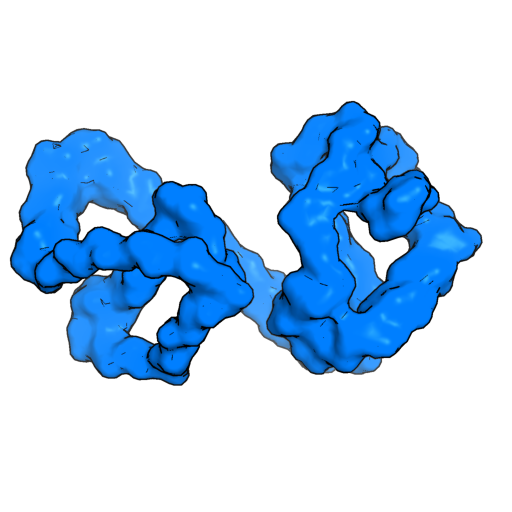38 105 ALA A N 1
ATOM 852 C CA . ALA A 1 105 ? -9.504 -4.309 6.273 1.00 92.38 105 ALA A CA 1
ATOM 853 C C . ALA A 1 105 ? -8.599 -5.115 5.329 1.00 92.38 105 ALA A C 1
ATOM 855 O O . ALA A 1 105 ? -7.881 -6.009 5.777 1.00 92.38 105 ALA A O 1
ATOM 856 N N . ASP A 1 106 ? -8.527 -4.705 4.063 1.00 89.31 106 ASP A N 1
ATOM 857 C CA . ASP A 1 106 ? -7.697 -5.331 3.033 1.00 89.31 106 ASP A CA 1
ATOM 858 C C . ASP A 1 106 ? -6.197 -5.246 3.369 1.00 89.31 106 ASP A C 1
ATOM 860 O O . ASP A 1 106 ? -5.450 -6.193 3.128 1.00 89.31 106 ASP A O 1
ATOM 864 N N . MET A 1 107 ? -5.741 -4.132 3.955 1.00 88.69 107 MET A N 1
ATOM 865 C CA . MET A 1 107 ? -4.344 -3.944 4.377 1.00 88.69 107 MET A CA 1
ATOM 866 C C . MET A 1 107 ? -3.957 -4.787 5.597 1.00 88.69 107 MET A C 1
ATOM 868 O O . MET A 1 107 ? -2.806 -5.198 5.716 1.00 88.69 107 MET A O 1
ATOM 872 N N . THR A 1 108 ? -4.895 -5.027 6.514 1.00 89.75 108 THR A N 1
ATOM 873 C CA . THR A 1 108 ? -4.637 -5.721 7.791 1.00 89.75 108 THR A CA 1
ATOM 874 C C . THR A 1 108 ? -5.038 -7.197 7.778 1.00 89.75 108 THR A C 1
ATOM 876 O O . THR A 1 108 ? -4.741 -7.930 8.726 1.00 89.75 108 THR A O 1
ATOM 879 N N . GLY A 1 109 ? -5.735 -7.644 6.730 1.00 88.31 109 GLY A N 1
ATOM 880 C CA . GLY A 1 109 ? -6.353 -8.968 6.674 1.00 88.31 109 GLY A CA 1
ATOM 881 C C . GLY A 1 109 ? -7.489 -9.151 7.688 1.00 88.31 109 GLY A C 1
ATOM 882 O O . GLY A 1 109 ? -7.839 -10.281 8.024 1.00 88.31 109 GLY A O 1
ATOM 883 N N . LEU A 1 110 ? -8.039 -8.057 8.222 1.00 91.50 110 LEU A N 1
ATOM 884 C CA . LEU A 1 110 ? -9.172 -8.081 9.145 1.00 91.50 110 LEU A CA 1
ATOM 885 C C . LEU A 1 110 ? -10.492 -8.021 8.372 1.00 91.50 110 LEU A C 1
ATOM 887 O O . LEU A 1 110 ? -10.548 -7.577 7.230 1.00 91.50 110 LEU A O 1
ATOM 891 N N . ARG A 1 111 ? -11.590 -8.420 9.017 1.00 93.81 111 ARG A N 1
ATOM 892 C CA . ARG A 1 111 ? -12.938 -8.131 8.505 1.00 93.81 111 ARG A CA 1
ATOM 893 C C . ARG A 1 111 ? -13.249 -6.643 8.678 1.00 93.81 111 ARG A C 1
ATOM 895 O O . ARG 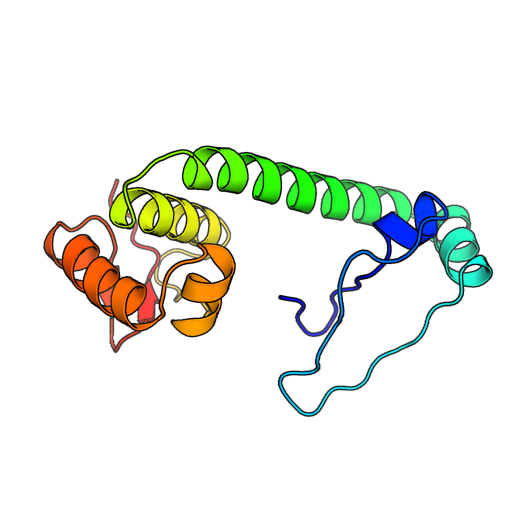A 1 111 ? -12.808 -6.032 9.656 1.00 93.81 111 ARG A O 1
ATOM 902 N N . VAL A 1 112 ? -14.035 -6.062 7.771 1.00 96.88 112 VAL A N 1
ATOM 903 C CA . VAL A 1 112 ? -14.374 -4.629 7.818 1.00 96.88 112 VAL A CA 1
ATOM 904 C C . VAL A 1 112 ? -15.128 -4.257 9.099 1.00 96.88 112 VAL A C 1
ATOM 906 O O . VAL A 1 112 ? -14.881 -3.201 9.679 1.00 96.88 112 VAL A O 1
ATOM 909 N N . GLU A 1 113 ? -15.964 -5.155 9.619 1.00 96.44 113 GLU A N 1
ATOM 910 C CA . GLU A 1 113 ? -16.679 -4.987 10.887 1.00 96.44 113 GLU A CA 1
ATOM 911 C C . GLU A 1 113 ? -15.713 -4.951 12.077 1.00 96.44 113 GLU A C 1
ATOM 913 O O . GLU A 1 113 ? -15.880 -4.135 12.987 1.00 96.44 113 GLU A O 1
ATOM 918 N N . THR A 1 114 ? -14.664 -5.784 12.047 1.00 95.25 114 THR A N 1
ATOM 919 C CA . THR A 1 114 ? -13.589 -5.758 13.046 1.00 95.25 114 THR A CA 1
ATOM 920 C C . THR A 1 114 ? -12.871 -4.416 13.003 1.00 95.25 114 THR A C 1
ATOM 922 O O . THR A 1 114 ? -12.729 -3.779 14.039 1.00 95.25 114 THR A O 1
ATOM 925 N N . VAL A 1 115 ? -12.503 -3.924 11.817 1.00 96.81 115 VAL A N 1
ATOM 926 C CA . VAL A 1 115 ? -11.871 -2.602 11.660 1.00 96.81 115 VAL A CA 1
ATOM 927 C C . VAL A 1 115 ? -12.744 -1.486 12.236 1.00 96.81 115 VAL A C 1
ATOM 929 O O . VAL A 1 115 ? -12.248 -0.631 12.966 1.00 96.81 115 VAL A O 1
ATOM 932 N N . ILE A 1 116 ? -14.047 -1.487 11.942 1.00 95.75 116 ILE A N 1
ATOM 933 C CA . ILE A 1 116 ? -14.985 -0.484 12.468 1.00 95.75 116 ILE A CA 1
ATOM 934 C C . ILE A 1 116 ? -15.016 -0.520 14.002 1.00 95.75 116 ILE A C 1
ATOM 936 O O . ILE A 1 116 ? -14.954 0.534 14.642 1.00 95.75 116 ILE A O 1
ATOM 940 N N . ARG A 1 117 ? -15.084 -1.720 14.593 1.00 95.69 117 ARG A N 1
ATOM 941 C CA . ARG A 1 117 ? -15.087 -1.907 16.047 1.00 95.69 117 ARG A CA 1
ATOM 942 C C . ARG A 1 117 ? -13.777 -1.444 16.682 1.00 95.69 117 ARG A C 1
ATOM 944 O O . ARG A 1 117 ? -13.815 -0.650 17.619 1.00 95.69 117 ARG A O 1
ATOM 951 N N . GLU A 1 118 ? -12.638 -1.893 16.163 1.00 95.69 118 GLU A N 1
ATOM 952 C CA . GLU A 1 118 ? -11.322 -1.574 16.724 1.00 95.69 118 GLU A CA 1
ATOM 953 C C . GLU A 1 118 ? -10.988 -0.080 16.593 1.00 95.69 118 GLU A C 1
ATOM 955 O O . GLU A 1 118 ? -10.426 0.501 17.513 1.00 95.69 118 GLU A O 1
ATOM 960 N N . ILE A 1 119 ? -11.420 0.607 15.528 1.00 96.19 119 ILE A N 1
ATOM 961 C CA . ILE A 1 119 ? -11.265 2.072 15.420 1.00 96.19 119 ILE A CA 1
ATOM 962 C C . ILE A 1 119 ? -11.999 2.802 16.541 1.00 96.19 119 ILE A C 1
ATOM 964 O O . ILE A 1 119 ? -11.482 3.777 17.085 1.00 96.19 119 ILE A O 1
ATOM 968 N N . LYS A 1 120 ? -13.196 2.334 16.912 1.00 94.94 120 LYS A N 1
ATOM 969 C CA . LYS A 1 120 ? -13.934 2.900 18.046 1.00 94.94 120 LYS A CA 1
ATOM 970 C C . LYS A 1 120 ? -13.181 2.664 19.357 1.00 94.94 120 LYS A C 1
ATOM 972 O O . LYS A 1 120 ? -13.090 3.579 20.168 1.00 94.94 120 LYS A O 1
ATOM 977 N N . VAL A 1 121 ? -12.612 1.471 19.547 1.00 95.06 121 VAL A N 1
ATOM 978 C CA . VAL A 1 121 ? -11.788 1.137 20.722 1.00 95.06 121 VAL A CA 1
ATOM 979 C C . VAL A 1 121 ? -10.549 2.034 20.798 1.00 95.06 121 VAL A C 1
ATOM 981 O O . VAL A 1 121 ? -10.343 2.688 21.817 1.00 95.06 121 VAL A O 1
ATOM 984 N N . LEU A 1 122 ? -9.772 2.127 19.717 1.00 95.38 122 LEU A N 1
ATOM 985 C CA . LEU A 1 122 ? -8.566 2.957 19.633 1.00 95.38 122 LEU A CA 1
ATOM 986 C C . LEU A 1 122 ? -8.873 4.441 19.873 1.00 95.38 122 LEU A C 1
ATOM 988 O O . LEU A 1 122 ? -8.140 5.116 20.594 1.00 95.38 122 LEU A O 1
ATOM 992 N N . SER A 1 123 ? -9.980 4.942 19.318 1.00 94.69 123 SER A N 1
ATOM 993 C CA . SER A 1 123 ? -10.408 6.327 19.527 1.00 94.69 123 SER A CA 1
ATOM 994 C C . SER A 1 123 ? -10.828 6.587 20.975 1.00 94.69 123 SER A C 1
ATOM 996 O O . SER A 1 123 ? -10.428 7.599 21.544 1.00 94.69 123 SER A O 1
ATOM 998 N N . ASN A 1 124 ? -11.555 5.657 21.606 1.00 94.56 124 ASN A N 1
ATOM 999 C CA . ASN A 1 124 ? -11.928 5.758 23.021 1.00 94.56 124 ASN A CA 1
ATOM 1000 C C . ASN A 1 124 ? -10.708 5.718 23.954 1.00 94.56 124 ASN A C 1
ATOM 1002 O O . ASN A 1 124 ? -10.724 6.349 25.007 1.00 94.56 124 ASN A O 1
ATOM 1006 N N . LYS A 1 125 ? -9.649 4.995 23.568 1.00 94.44 125 LYS A N 1
ATOM 1007 C CA . LYS A 1 125 ? -8.359 4.972 24.277 1.00 94.44 125 LYS A CA 1
ATOM 1008 C C . LYS A 1 125 ? -7.500 6.216 24.017 1.00 94.44 125 LYS A C 1
ATOM 1010 O O . LYS A 1 125 ? -6.447 6.352 24.626 1.00 94.44 125 LYS A O 1
ATOM 1015 N N . GLY A 1 126 ? -7.920 7.106 23.116 1.00 92.88 126 GLY A N 1
ATOM 1016 C CA . GLY A 1 126 ? -7.164 8.301 22.737 1.00 92.88 126 GLY A CA 1
ATOM 1017 C C . GLY A 1 126 ? -5.935 8.026 21.867 1.00 92.88 126 GLY A C 1
ATOM 1018 O O . GLY A 1 126 ? -5.134 8.933 21.676 1.00 92.88 126 GLY A O 1
ATOM 1019 N N . LEU A 1 127 ? -5.792 6.808 21.330 1.00 93.19 127 LEU A N 1
ATOM 1020 C CA . LEU A 1 127 ? -4.650 6.405 20.498 1.00 93.19 127 LEU A CA 1
ATOM 1021 C C . LEU A 1 127 ? -4.762 6.914 19.055 1.00 93.19 127 LEU A C 1
ATOM 1023 O O . LEU A 1 127 ? -3.759 7.020 18.361 1.00 93.19 127 LEU A O 1
ATOM 1027 N N . ILE A 1 128 ? -5.982 7.214 18.597 1.00 94.56 128 ILE A N 1
ATOM 1028 C CA . ILE A 1 128 ? -6.249 7.833 17.293 1.00 94.56 128 ILE A CA 1
ATOM 1029 C C . ILE A 1 128 ? -7.341 8.897 17.428 1.00 94.56 128 ILE A C 1
ATOM 1031 O O . ILE A 1 128 ? -8.279 8.748 18.217 1.00 94.56 128 ILE A O 1
ATOM 1035 N N . GLU A 1 129 ? -7.273 9.944 16.608 1.00 94.38 129 GLU A N 1
ATOM 1036 C CA . GLU A 1 129 ? -8.325 10.957 16.527 1.00 94.38 129 GLU A CA 1
ATOM 1037 C C . GLU A 1 129 ? -9.273 10.665 15.356 1.00 94.38 129 GLU A C 1
ATOM 1039 O O . GLU A 1 129 ? -8.844 10.471 14.217 1.00 94.38 129 GLU A O 1
ATOM 1044 N N . VAL A 1 130 ? -10.585 10.654 15.620 1.00 94.12 130 VAL A N 1
ATOM 1045 C CA . VAL A 1 130 ? -11.617 10.464 14.591 1.00 94.12 130 VAL A CA 1
ATOM 1046 C C . VAL A 1 130 ? -12.585 11.646 14.595 1.00 94.12 130 VAL A C 1
ATOM 1048 O O . VAL A 1 130 ? -13.293 11.874 15.572 1.00 94.12 130 VAL A O 1
ATOM 1051 N N . LYS A 1 131 ? -12.672 12.378 13.477 1.00 92.00 131 LYS A N 1
ATOM 1052 C CA . LYS A 1 131 ? -13.615 13.494 13.280 1.00 92.00 131 LYS A CA 1
ATOM 1053 C C . LYS A 1 131 ? -14.501 13.240 12.072 1.00 92.00 131 LYS A C 1
ATOM 1055 O O . LYS A 1 131 ? -14.009 12.956 10.983 1.00 92.00 131 LYS A O 1
ATOM 1060 N N . ARG A 1 132 ? -15.825 13.352 12.253 1.00 88.75 132 ARG A N 1
ATOM 1061 C CA . ARG A 1 132 ? -16.832 13.143 11.187 1.00 88.75 132 ARG A CA 1
ATOM 1062 C C . ARG A 1 132 ? -16.598 11.838 10.400 1.00 88.75 132 ARG A C 1
ATOM 1064 O O . ARG A 1 132 ? -16.660 11.815 9.176 1.00 88.75 132 ARG A O 1
ATOM 1071 N N . GLY A 1 133 ? -16.257 10.762 11.115 1.00 86.25 133 GLY A N 1
ATOM 1072 C CA . GLY A 1 133 ? -15.983 9.441 10.536 1.00 86.25 133 GLY A CA 1
ATOM 1073 C C . GLY A 1 133 ? -14.601 9.264 9.894 1.00 86.25 133 GLY A C 1
ATOM 1074 O O . GLY A 1 133 ? -14.284 8.155 9.469 1.00 86.25 133 GLY A O 1
ATOM 1075 N N . LYS A 1 134 ? -13.753 10.298 9.853 1.00 92.06 134 LYS A N 1
ATOM 1076 C CA . LYS A 1 134 ? -12.401 10.244 9.279 1.00 92.06 134 LYS A CA 1
ATOM 1077 C C . LYS A 1 134 ? -11.333 10.210 10.365 1.00 92.06 134 LYS A C 1
ATOM 1079 O O . LYS A 1 134 ? -11.483 10.881 11.378 1.00 92.06 134 LYS A O 1
ATOM 1084 N N . ILE A 1 135 ? -10.266 9.445 10.139 1.00 94.81 135 ILE A N 1
ATOM 1085 C CA . ILE A 1 135 ? -9.083 9.438 11.012 1.00 94.81 135 ILE A CA 1
ATOM 1086 C C . ILE A 1 135 ? -8.248 10.678 10.679 1.00 94.81 135 ILE A C 1
ATOM 1088 O O . ILE A 1 135 ? -8.011 10.934 9.497 1.00 94.81 135 ILE A O 1
ATOM 1092 N N . ILE A 1 136 ? -7.848 11.438 11.695 1.00 94.38 136 ILE A N 1
ATOM 1093 C CA . ILE A 1 136 ? -7.116 12.705 11.572 1.00 94.38 136 ILE A CA 1
ATOM 1094 C C . ILE A 1 136 ? -5.716 12.547 12.163 1.00 94.38 136 ILE A C 1
ATOM 1096 O O . ILE A 1 136 ? -5.562 11.894 13.197 1.00 94.38 136 ILE A O 1
ATOM 1100 N N . ARG A 1 137 ? -4.702 13.162 11.540 1.00 92.19 137 ARG A N 1
ATOM 1101 C CA . ARG A 1 137 ? -3.385 13.298 12.173 1.00 92.19 137 ARG A CA 1
ATOM 1102 C C . ARG A 1 137 ? -3.460 14.349 13.277 1.00 92.19 137 ARG A C 1
ATOM 1104 O O . ARG A 1 137 ? -3.632 15.533 12.995 1.00 92.19 137 ARG A O 1
ATOM 1111 N N . SER A 1 138 ? -3.302 13.916 14.522 1.00 86.12 138 SER A N 1
ATOM 1112 C CA . SER A 1 138 ? -3.193 14.790 15.692 1.00 86.12 138 SER A CA 1
ATOM 1113 C C . SER A 1 138 ? -1.742 14.911 16.157 1.00 86.12 138 SER A C 1
ATOM 1115 O O . SER A 1 138 ? -1.009 13.931 16.099 1.00 86.12 138 SER A O 1
ATOM 1117 N N . ASP A 1 139 ? -1.357 16.058 16.718 1.00 73.06 139 ASP A N 1
ATOM 1118 C CA . ASP A 1 139 ? -0.031 16.286 17.332 1.00 73.06 139 ASP A CA 1
ATOM 1119 C C . ASP A 1 139 ? 0.189 15.563 18.674 1.00 73.06 139 ASP A C 1
ATOM 1121 O O . ASP A 1 139 ? 1.221 15.728 19.327 1.00 73.06 139 ASP A O 1
ATOM 1125 N N . LYS A 1 140 ? -0.790 14.781 19.136 1.00 58.78 140 LYS A N 1
ATOM 1126 C CA . LYS A 1 140 ? -0.690 14.099 20.424 1.00 58.78 140 LYS A CA 1
ATOM 1127 C C . LYS A 1 140 ? 0.289 12.926 20.323 1.00 58.78 140 LYS A C 1
ATOM 1129 O O . LYS A 1 140 ? 0.021 11.965 19.607 1.00 58.78 140 LYS A O 1
ATOM 1134 N N . LYS A 1 141 ? 1.415 13.074 21.031 1.00 44.31 141 LYS A N 1
ATOM 1135 C CA . LYS A 1 141 ? 2.358 12.008 21.399 1.00 44.31 141 LYS A CA 1
ATOM 1136 C C . LYS A 1 141 ? 1.700 10.977 22.306 1.00 44.31 141 LYS A C 1
ATOM 1138 O O . LYS A 1 141 ? 0.915 11.405 23.184 1.00 44.31 141 LYS A O 1
#

Sequence (141 aa):
IFKTGQYFGEPALIINRKYLAYTIANKQSEIILVGRKQFFDLIETTPGFGINLIQTLSNRLFYKSMMLEELANEKAEHRLLTIINYLLHDIEVGDSLKVTRQDLADMTGLRVETVIREIKVLSNKGLIEVKRGKIIRSDKK

Nearest PDB structures (foldseek):
  3f8m-assembly1_B  TM=6.943E-01  e=1.398E-02  Mycolicibacterium smegmatis MC2 155
  6sbs-assembly1_B  TM=6.633E-01  e=1.486E-02  Sulfolobus acidocaldarius DSM 639
  3eet-assembly1_A-2  TM=6.287E-01  e=1.902E-02  Streptomyces avermitilis
  3ihu-assembly2_B  TM=6.247E-01  e=1.137E-01  Cupriavidus pinatubonensis JMP134
  8bif-assembly2_C  TM=5.355E-01  e=5.424E-02  Photorhabdus laumondii subsp. laumondii TTO1

Radius of gyration: 17.82 Å; Cα contacts (8 Å, |Δi|>4): 97; chains: 1; bounding box: 35×33×48 Å

Mean predicted aligned error: 5.61 Å